Protein AF-A0A0K8RKK5-F1 (afdb_monomer)

InterPro domains:
  IPR006146 5'-Nucleotidase, conserved site [PS00785] (34-46)
  IPR029052 Metallo-dependent phosphatase-like [G3DSA:3.60.21.10] (23-80)
  IPR029052 Metallo-dependent phosphatase-like [SSF56300] (30-78)

Mean predicted aligned error: 14.0 Å

Sequence (81 aa):
MSCRTPDIMKSFFFWSLFAISSAASSSSEEVFNITVLHTNDIHSHFVQSDIRGANCSERKAKENKCYGGVPRIVTKVRKGN

Structure (mmCIF, N/CA/C/O backbone):
data_AF-A0A0K8RKK5-F1
#
_entry.id   AF-A0A0K8RKK5-F1
#
loop_
_atom_site.group_PDB
_atom_site.id
_atom_site.type_symbol
_atom_site.label_atom_id
_atom_site.label_alt_id
_atom_site.label_comp_id
_atom_site.label_asym_id
_atom_site.label_entity_id
_atom_site.label_seq_id
_atom_site.pdbx_PDB_ins_code
_atom_site.Cartn_x
_atom_site.Cartn_y
_atom_site.Cartn_z
_atom_site.occupancy
_atom_site.B_iso_or_equiv
_atom_site.auth_seq_id
_atom_site.auth_comp_id
_atom_site.auth_asym_id
_atom_site.auth_atom_id
_atom_site.pdbx_PDB_model_num
ATOM 1 N N . MET A 1 1 ? 59.438 12.254 -78.082 1.00 38.8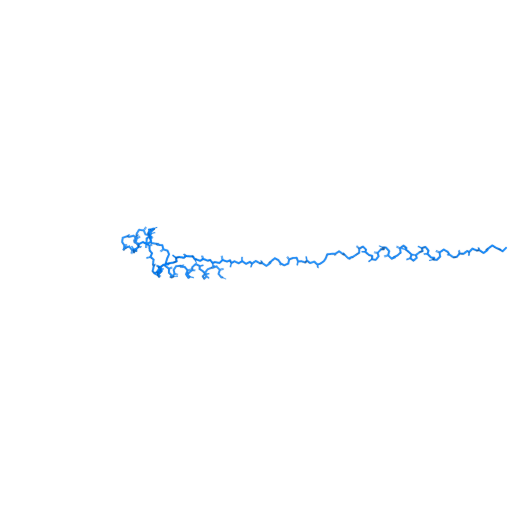1 1 MET A N 1
ATOM 2 C CA . MET A 1 1 ? 58.718 11.123 -77.461 1.00 38.81 1 MET A CA 1
ATOM 3 C C . MET A 1 1 ? 58.734 11.355 -75.954 1.00 38.81 1 MET A C 1
ATOM 5 O O . MET A 1 1 ? 59.768 11.146 -75.341 1.00 38.81 1 MET A O 1
ATOM 9 N N . SER A 1 2 ? 57.677 11.938 -75.386 1.00 39.75 2 SER A N 1
ATOM 10 C CA . SER A 1 2 ? 57.622 12.275 -73.956 1.00 39.75 2 SER A CA 1
ATOM 11 C C . SER A 1 2 ? 56.659 11.307 -73.275 1.00 39.75 2 SER A C 1
ATOM 13 O O . SER A 1 2 ? 55.468 11.313 -73.588 1.00 39.75 2 SER A O 1
ATOM 15 N N . CYS A 1 3 ? 57.181 10.426 -72.422 1.00 48.03 3 CYS A N 1
ATOM 16 C CA . CYS A 1 3 ? 56.382 9.467 -71.664 1.00 48.03 3 CYS A CA 1
ATOM 17 C C . CYS A 1 3 ? 55.604 10.214 -70.575 1.00 48.03 3 CYS A C 1
ATOM 19 O O . CYS A 1 3 ? 56.179 10.667 -69.588 1.00 48.03 3 CYS A O 1
ATOM 21 N N . ARG A 1 4 ? 54.290 10.351 -70.764 1.00 54.06 4 ARG A N 1
ATOM 22 C CA . ARG A 1 4 ? 53.361 10.850 -69.749 1.00 54.06 4 ARG A CA 1
ATOM 23 C C . ARG A 1 4 ? 52.909 9.639 -68.920 1.00 54.06 4 ARG A C 1
ATOM 25 O O . ARG A 1 4 ? 52.278 8.736 -69.461 1.00 54.06 4 ARG A O 1
ATOM 32 N N . THR A 1 5 ? 53.304 9.566 -67.652 1.00 57.06 5 THR A N 1
ATOM 33 C CA . THR A 1 5 ? 52.836 8.533 -66.711 1.00 57.06 5 THR A CA 1
ATOM 34 C C . THR A 1 5 ? 51.349 8.744 -66.381 1.00 57.06 5 THR A C 1
ATOM 36 O O . THR A 1 5 ? 50.857 9.869 -66.496 1.00 57.06 5 THR A O 1
ATOM 39 N N . PRO A 1 6 ? 50.592 7.690 -66.020 1.00 52.62 6 PRO A N 1
ATOM 40 C CA . PRO A 1 6 ? 49.137 7.766 -65.967 1.00 52.62 6 PRO A CA 1
ATOM 41 C C . PRO A 1 6 ? 48.643 8.421 -64.666 1.00 52.62 6 PRO A C 1
ATOM 43 O O . PRO A 1 6 ? 48.967 7.966 -63.570 1.00 52.62 6 PRO A O 1
ATOM 46 N N . ASP A 1 7 ? 47.761 9.420 -64.787 1.00 57.38 7 ASP A N 1
ATOM 47 C CA . ASP A 1 7 ? 46.975 10.059 -63.705 1.00 57.38 7 ASP A CA 1
ATOM 48 C C . ASP A 1 7 ? 45.958 9.106 -63.019 1.00 57.38 7 ASP A C 1
ATOM 50 O O . ASP A 1 7 ? 45.054 9.525 -62.299 1.00 57.38 7 ASP A O 1
ATOM 54 N N . ILE A 1 8 ? 46.104 7.793 -63.209 1.00 55.09 8 ILE A N 1
ATOM 55 C CA . ILE A 1 8 ? 45.147 6.764 -62.788 1.00 55.09 8 ILE A CA 1
ATOM 56 C C . ILE A 1 8 ? 45.195 6.504 -61.273 1.00 55.09 8 ILE A C 1
ATOM 58 O O . ILE A 1 8 ? 44.168 6.192 -60.678 1.00 55.09 8 ILE A O 1
ATOM 62 N N . MET A 1 9 ? 46.337 6.699 -60.603 1.00 54.97 9 MET A N 1
ATOM 63 C CA . MET A 1 9 ? 46.450 6.428 -59.157 1.00 54.97 9 MET A CA 1
ATOM 64 C C . MET A 1 9 ? 45.777 7.471 -58.254 1.00 54.97 9 MET A C 1
ATOM 66 O O . MET A 1 9 ? 45.452 7.160 -57.111 1.00 54.97 9 MET A O 1
ATOM 70 N N . LYS A 1 10 ? 45.539 8.699 -58.731 1.00 51.91 10 LYS A N 1
ATOM 71 C CA . LYS A 1 10 ? 44.925 9.754 -57.902 1.00 51.91 10 LYS A CA 1
ATOM 72 C C . LYS A 1 10 ? 43.411 9.588 -57.778 1.00 51.91 10 LYS A C 1
ATOM 74 O O . LYS A 1 10 ? 42.839 9.960 -56.761 1.00 51.91 10 LYS A O 1
ATOM 79 N N . SER A 1 11 ? 42.768 9.001 -58.789 1.00 51.59 11 SER A N 1
ATOM 80 C CA . SER A 1 11 ? 41.310 8.845 -58.832 1.00 51.59 11 SER A CA 1
ATOM 81 C C . SER A 1 11 ? 40.804 7.754 -57.880 1.00 51.59 11 SER A C 1
ATOM 83 O O . SER A 1 11 ? 39.757 7.926 -57.263 1.00 51.59 11 SER A O 1
ATOM 85 N N . PHE A 1 12 ? 41.581 6.687 -57.665 1.00 54.12 12 PHE A N 1
ATOM 86 C CA . PHE A 1 12 ? 41.208 5.615 -56.733 1.00 54.12 12 PHE A CA 1
ATOM 87 C C . PHE A 1 12 ? 41.325 6.011 -55.256 1.00 54.12 12 PHE A C 1
ATOM 89 O O . PHE A 1 12 ? 40.592 5.485 -54.422 1.00 54.12 12 PHE A O 1
ATOM 96 N N . PHE A 1 13 ? 42.201 6.963 -54.925 1.00 53.62 13 PHE A N 1
ATOM 97 C CA . PHE A 1 13 ? 42.397 7.404 -53.542 1.00 53.62 13 PHE A CA 1
ATOM 98 C C . PHE A 1 13 ? 41.274 8.333 -53.049 1.00 53.62 13 PHE A C 1
ATOM 100 O O . PHE A 1 13 ? 40.935 8.332 -51.871 1.00 53.62 13 PHE A O 1
ATOM 107 N N . PHE A 1 14 ? 40.642 9.086 -53.955 1.00 52.00 14 PHE A N 1
ATOM 108 C CA . PHE A 1 14 ? 39.526 9.974 -53.610 1.00 52.00 14 PHE A CA 1
ATOM 109 C C . PHE A 1 14 ? 38.186 9.247 -53.436 1.00 52.00 14 PHE A C 1
ATOM 111 O O . PHE A 1 14 ? 37.288 9.784 -52.792 1.00 52.00 14 PHE A O 1
ATOM 118 N N . TRP A 1 15 ? 38.040 8.027 -53.963 1.00 53.19 15 TRP A N 1
ATOM 119 C CA . TRP A 1 15 ? 36.789 7.269 -53.856 1.00 53.19 15 TRP A CA 1
ATOM 120 C C . TRP A 1 15 ? 36.704 6.411 -52.586 1.00 53.19 15 TRP A C 1
ATOM 122 O O . TRP A 1 15 ? 35.606 6.171 -52.088 1.00 53.19 15 TRP A O 1
ATOM 132 N N . SER A 1 16 ? 37.842 6.018 -51.996 1.00 53.78 16 SER A N 1
ATOM 133 C CA . SER A 1 16 ? 37.844 5.261 -50.733 1.00 53.78 16 SER A CA 1
ATOM 134 C C . SER A 1 16 ? 37.444 6.115 -49.523 1.00 53.78 16 SER A C 1
ATOM 136 O O . SER A 1 16 ? 36.813 5.608 -48.600 1.00 53.78 16 SER A O 1
ATOM 138 N N . LEU A 1 17 ? 37.726 7.423 -49.550 1.00 53.50 17 LEU A N 1
ATOM 139 C CA . LEU A 1 17 ? 37.349 8.359 -48.484 1.00 53.50 17 LEU A CA 1
ATOM 140 C C . LEU A 1 17 ? 35.838 8.647 -48.442 1.00 53.50 17 LEU A C 1
ATOM 142 O O . LEU A 1 17 ? 35.314 8.959 -47.378 1.00 53.50 17 LEU A O 1
ATOM 146 N N . PHE A 1 18 ? 35.120 8.493 -49.561 1.00 55.28 18 PHE A N 1
ATOM 147 C CA . PHE A 1 18 ? 33.668 8.713 -49.617 1.00 55.28 18 PHE A CA 1
ATOM 148 C C . PHE A 1 18 ? 32.865 7.525 -49.058 1.00 55.28 18 PHE A C 1
ATOM 150 O O . PHE A 1 18 ? 31.756 7.704 -48.563 1.00 55.28 18 PHE A O 1
ATOM 157 N N . ALA A 1 19 ? 33.434 6.314 -49.074 1.00 54.97 19 ALA A N 1
ATOM 158 C CA . ALA A 1 19 ? 32.771 5.104 -48.580 1.00 54.97 19 ALA A CA 1
ATOM 159 C C . ALA A 1 19 ? 32.787 4.965 -47.043 1.00 54.97 19 ALA A C 1
ATOM 161 O O . ALA A 1 19 ? 32.021 4.177 -46.493 1.00 54.97 19 ALA A O 1
ATOM 162 N N . ILE A 1 20 ? 33.636 5.724 -46.337 1.00 55.72 20 ILE A N 1
ATOM 163 C CA . ILE A 1 20 ? 33.794 5.622 -44.873 1.00 55.72 20 ILE A CA 1
ATOM 164 C C . ILE A 1 20 ? 32.835 6.576 -44.124 1.00 55.72 20 ILE A C 1
ATOM 166 O O . ILE A 1 20 ? 32.564 6.380 -42.942 1.00 55.72 20 ILE A O 1
ATOM 170 N N . SER A 1 21 ? 32.235 7.564 -44.801 1.00 57.97 21 SER A N 1
ATOM 171 C CA . SER A 1 21 ? 31.337 8.553 -44.173 1.00 57.97 21 SER A CA 1
ATOM 172 C C . SER A 1 21 ? 29.879 8.104 -43.988 1.00 57.97 21 SER A C 1
ATOM 174 O O . SER A 1 21 ? 29.080 8.880 -43.470 1.00 57.97 21 SER A O 1
ATOM 176 N N . SER A 1 22 ? 29.509 6.878 -44.372 1.00 58.47 22 SER A N 1
ATOM 177 C CA . SER A 1 22 ? 28.119 6.389 -44.263 1.00 58.47 22 SER A CA 1
ATOM 178 C C . SER A 1 22 ? 27.875 5.375 -43.142 1.00 58.47 22 SER A C 1
ATOM 180 O O . SER A 1 22 ? 26.771 4.851 -43.032 1.00 58.47 22 SER A O 1
ATOM 182 N N . ALA A 1 23 ? 28.848 5.124 -42.265 1.00 60.72 23 ALA A N 1
ATOM 183 C CA . ALA A 1 23 ? 28.607 4.358 -41.044 1.00 60.72 23 ALA A CA 1
ATOM 184 C C . ALA A 1 23 ? 28.055 5.276 -39.933 1.00 60.72 23 ALA A C 1
ATOM 186 O O . ALA A 1 23 ? 28.733 5.533 -38.943 1.00 60.72 23 ALA A O 1
ATOM 187 N N . ALA A 1 24 ? 26.840 5.809 -40.107 1.00 63.25 24 ALA A N 1
ATOM 188 C CA . ALA A 1 24 ? 26.143 6.548 -39.055 1.00 63.25 24 ALA A CA 1
ATOM 189 C C . ALA A 1 24 ? 24.826 5.865 -38.657 1.00 63.25 24 ALA A C 1
ATOM 191 O O . ALA A 1 24 ? 23.895 5.750 -39.449 1.00 63.25 24 ALA A O 1
ATOM 192 N N . SER A 1 25 ? 24.800 5.505 -37.371 1.00 59.75 25 SER A N 1
ATOM 193 C CA . SER A 1 25 ? 23.652 5.344 -36.476 1.00 59.75 25 SER A CA 1
ATOM 194 C C . SER A 1 25 ? 22.694 4.181 -36.726 1.00 59.75 25 SER A C 1
ATOM 196 O O . SER A 1 25 ? 21.697 4.302 -37.428 1.00 59.75 25 SER A O 1
ATOM 198 N N . SER A 1 26 ? 22.906 3.095 -35.981 1.00 64.50 26 SER A N 1
ATOM 199 C CA . SER A 1 26 ? 21.786 2.294 -35.490 1.00 64.50 26 SER A CA 1
ATOM 200 C C . SER A 1 26 ? 22.128 1.651 -34.150 1.00 64.50 26 SER A C 1
ATOM 202 O O . SER A 1 26 ? 22.646 0.542 -34.071 1.00 64.50 26 SER A O 1
ATOM 204 N N . SER A 1 27 ? 21.800 2.361 -33.081 1.00 62.59 27 SER A N 1
ATOM 205 C CA . SER A 1 27 ? 21.187 1.711 -31.935 1.00 62.59 27 SER A CA 1
ATOM 206 C C . SER A 1 27 ? 20.045 2.613 -31.506 1.00 62.59 27 SER A C 1
ATOM 208 O O . SER A 1 27 ? 20.254 3.657 -30.893 1.00 62.59 27 SER A O 1
ATOM 210 N N . SER A 1 28 ? 18.822 2.251 -31.885 1.00 65.38 28 SER A N 1
ATOM 211 C CA . SER A 1 28 ? 17.674 2.647 -31.082 1.00 65.38 28 SER A CA 1
ATOM 212 C C . SER A 1 28 ? 17.965 2.145 -29.671 1.00 65.38 28 SER A C 1
ATOM 214 O O . SER A 1 28 ? 17.961 0.933 -29.453 1.00 65.38 28 SER A O 1
ATOM 216 N N . GLU A 1 29 ? 18.317 3.038 -28.746 1.00 68.88 29 GLU A N 1
ATOM 217 C CA . GLU A 1 29 ? 18.395 2.665 -27.339 1.00 68.88 29 GLU A CA 1
ATOM 218 C C . GLU A 1 29 ? 16.979 2.300 -26.903 1.00 68.88 29 GLU A C 1
ATOM 220 O O . GLU A 1 29 ? 16.135 3.160 -26.649 1.00 68.88 29 GLU A O 1
ATOM 225 N N . GLU A 1 30 ? 16.681 1.005 -26.925 1.00 75.19 30 GLU A N 1
ATOM 226 C CA . GLU A 1 30 ? 15.461 0.476 -26.351 1.00 75.19 30 GLU A CA 1
ATOM 227 C C . GLU A 1 30 ? 15.562 0.673 -24.838 1.00 75.19 30 GLU A C 1
ATOM 229 O O . GLU A 1 30 ? 16.282 -0.036 -24.133 1.00 75.19 30 GLU A O 1
ATOM 234 N N . VAL A 1 31 ? 14.889 1.708 -24.340 1.00 83.50 31 VAL A N 1
ATOM 235 C CA . VAL A 1 31 ? 14.859 2.011 -22.912 1.00 83.50 31 VAL A CA 1
ATOM 236 C C . VAL A 1 31 ? 14.009 0.952 -22.218 1.00 83.50 31 VAL A C 1
ATOM 238 O O . VAL A 1 31 ? 12.784 0.928 -22.350 1.00 83.50 31 VAL A O 1
ATOM 241 N N . PHE A 1 32 ? 14.661 0.080 -21.451 1.00 88.38 32 PHE A N 1
ATOM 242 C CA . PHE A 1 32 ? 13.968 -0.898 -20.623 1.00 88.38 32 PHE A CA 1
ATOM 243 C C . PHE A 1 32 ? 13.342 -0.213 -19.402 1.00 88.38 32 PHE A C 1
ATOM 245 O O . PHE A 1 32 ? 14.029 0.172 -18.454 1.00 88.38 32 PHE A O 1
ATOM 252 N N . ASN A 1 33 ? 12.019 -0.060 -19.423 1.00 91.00 33 ASN A N 1
ATOM 253 C CA . ASN A 1 33 ? 11.267 0.525 -18.318 1.00 91.00 33 ASN A CA 1
ATOM 254 C C . ASN A 1 33 ? 10.919 -0.538 -17.270 1.00 91.00 33 ASN A C 1
ATOM 256 O O . ASN A 1 33 ? 10.156 -1.465 -17.539 1.00 91.00 33 ASN A O 1
ATOM 260 N N . ILE A 1 34 ? 11.431 -0.366 -16.050 1.00 93.50 34 ILE A N 1
ATOM 261 C CA . ILE A 1 34 ? 11.143 -1.237 -14.904 1.00 93.50 34 ILE A CA 1
ATOM 262 C C . ILE A 1 34 ? 10.272 -0.484 -13.905 1.00 93.50 34 ILE A C 1
ATOM 264 O O . ILE A 1 34 ? 10.614 0.617 -13.480 1.00 93.50 34 ILE A O 1
ATOM 268 N N . THR A 1 35 ? 9.184 -1.114 -13.460 1.00 93.56 35 THR A N 1
ATOM 269 C CA . THR A 1 35 ? 8.399 -0.644 -12.311 1.00 93.56 3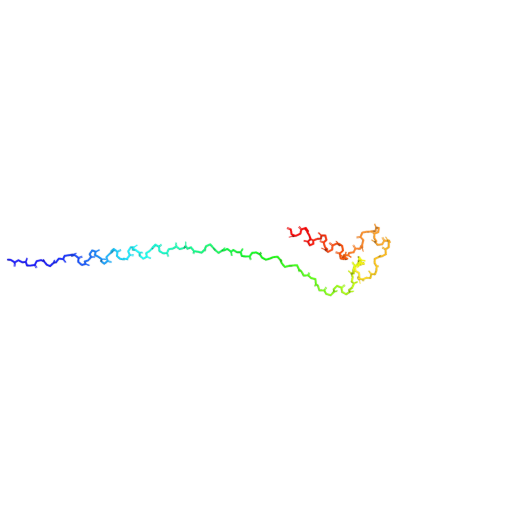5 THR A CA 1
ATOM 270 C C . THR A 1 35 ? 8.649 -1.560 -11.119 1.00 93.56 35 THR A C 1
ATOM 272 O O . THR A 1 35 ? 8.270 -2.729 -11.141 1.00 93.56 35 T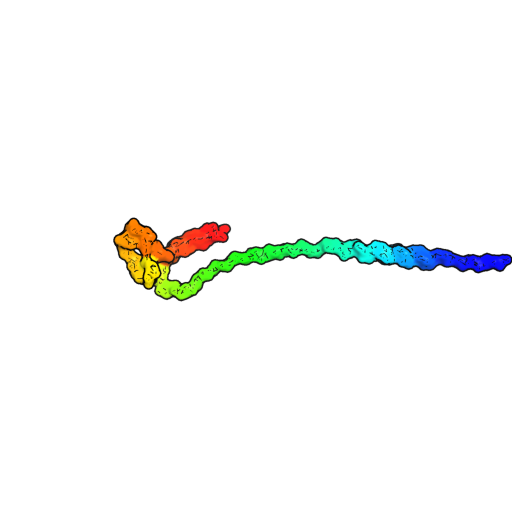HR A O 1
ATOM 275 N N . VAL A 1 36 ? 9.287 -1.036 -10.070 1.00 94.88 36 VAL A N 1
ATOM 276 C CA . VAL A 1 36 ? 9.560 -1.783 -8.833 1.00 94.88 36 VAL A CA 1
ATOM 277 C C . VAL A 1 36 ? 8.553 -1.382 -7.763 1.00 94.88 36 VAL A C 1
ATOM 279 O O . VAL A 1 36 ? 8.494 -0.226 -7.349 1.00 94.88 36 VAL A O 1
ATOM 282 N N . LEU A 1 37 ? 7.773 -2.352 -7.289 1.00 96.38 37 LEU A N 1
ATOM 283 C CA . LEU A 1 37 ? 6.901 -2.204 -6.126 1.00 96.38 37 LEU A CA 1
ATOM 284 C C . LEU A 1 37 ? 7.551 -2.923 -4.944 1.00 96.38 37 LEU A C 1
ATOM 286 O O . LEU A 1 37 ? 7.894 -4.098 -5.058 1.00 96.38 37 LEU A O 1
ATOM 290 N N . HIS A 1 38 ? 7.706 -2.246 -3.808 1.00 96.94 38 HIS A N 1
ATOM 291 C CA . HIS A 1 38 ? 8.278 -2.847 -2.605 1.00 96.94 38 HIS A CA 1
ATOM 292 C C . HIS A 1 38 ? 7.475 -2.480 -1.353 1.00 96.94 38 HIS A C 1
ATOM 294 O O . HIS A 1 38 ? 6.831 -1.434 -1.283 1.00 96.94 38 HIS A O 1
ATOM 300 N N . THR A 1 39 ? 7.534 -3.354 -0.352 1.00 96.12 39 THR A N 1
ATOM 301 C CA . THR A 1 39 ? 7.066 -3.106 1.016 1.00 96.12 39 THR A CA 1
ATOM 302 C C . THR A 1 39 ? 8.142 -3.594 1.972 1.00 96.12 39 THR A C 1
ATOM 304 O O . THR A 1 39 ? 8.717 -4.654 1.730 1.00 96.12 39 THR A O 1
ATOM 307 N N . ASN A 1 40 ? 8.382 -2.884 3.065 1.00 97.00 40 ASN A N 1
ATOM 308 C CA . ASN A 1 40 ? 9.211 -3.364 4.169 1.00 97.00 40 ASN A CA 1
ATOM 309 C C . ASN A 1 40 ? 8.384 -3.411 5.460 1.00 97.00 40 ASN A C 1
ATOM 311 O O . ASN A 1 40 ? 7.370 -2.723 5.569 1.00 97.00 40 ASN A O 1
ATOM 315 N N . ASP A 1 41 ? 8.801 -4.265 6.397 1.00 96.12 41 ASP A N 1
ATOM 316 C CA . ASP A 1 41 ? 8.309 -4.292 7.782 1.00 96.12 41 ASP A CA 1
ATOM 317 C C . ASP A 1 41 ? 6.782 -4.339 7.941 1.00 96.12 41 ASP A C 1
ATOM 319 O O . ASP A 1 41 ? 6.201 -3.702 8.814 1.00 96.12 41 ASP A O 1
ATOM 323 N N . ILE A 1 42 ? 6.105 -5.156 7.125 1.00 94.81 42 ILE A N 1
ATOM 324 C CA . ILE A 1 42 ? 4.647 -5.349 7.231 1.00 94.81 42 ILE A CA 1
ATOM 325 C C . ILE A 1 42 ? 4.222 -5.873 8.611 1.00 94.81 42 ILE A C 1
ATOM 327 O O . ILE A 1 42 ? 3.064 -5.701 8.978 1.00 94.81 42 ILE A O 1
ATOM 331 N N . HIS A 1 43 ? 5.133 -6.511 9.358 1.00 96.44 43 HIS A N 1
ATOM 332 C CA . HIS A 1 43 ? 4.933 -6.931 10.752 1.00 96.44 43 HIS A CA 1
ATOM 333 C C . HIS A 1 43 ? 3.550 -7.560 11.010 1.00 96.44 43 H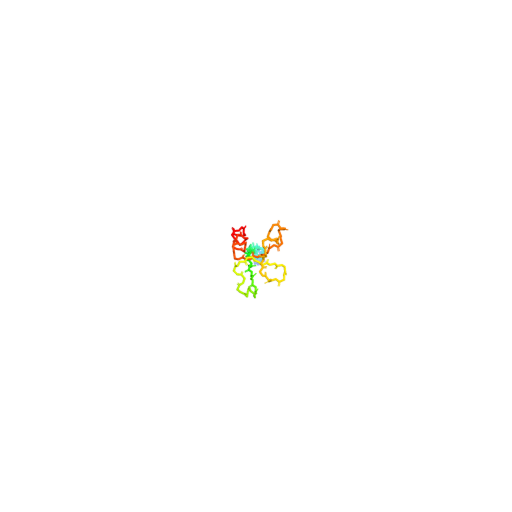IS A C 1
ATOM 335 O O . HIS A 1 43 ? 2.843 -7.219 11.953 1.00 96.44 43 HIS A O 1
ATOM 341 N N . SER A 1 44 ? 3.149 -8.493 10.140 1.00 96.25 44 SER A N 1
ATOM 342 C CA . SER A 1 44 ? 1.883 -9.233 10.248 1.00 96.25 44 SER A CA 1
ATOM 343 C C . SER A 1 44 ? 0.604 -8.382 10.164 1.00 96.25 44 SER A C 1
ATOM 345 O O . SER A 1 44 ? -0.468 -8.842 10.565 1.00 96.25 44 SER A O 1
ATOM 347 N N . HIS A 1 45 ? 0.654 -7.179 9.583 1.00 96.88 45 HIS A N 1
ATOM 348 C CA . HIS A 1 45 ? -0.536 -6.387 9.247 1.00 96.88 45 HIS A CA 1
ATOM 349 C C . HIS A 1 45 ? -1.298 -6.969 8.042 1.00 96.88 45 HIS A C 1
ATOM 351 O O . HIS A 1 45 ? -1.354 -6.390 6.954 1.00 96.88 45 HIS A O 1
ATOM 357 N N . PHE A 1 46 ? -1.903 -8.144 8.240 1.00 97.12 46 PHE A N 1
ATOM 358 C CA . PHE A 1 46 ? -2.734 -8.813 7.236 1.00 97.12 46 PHE A CA 1
ATOM 359 C C . PHE A 1 46 ? -4.024 -8.033 6.951 1.00 97.12 46 PHE A C 1
ATOM 361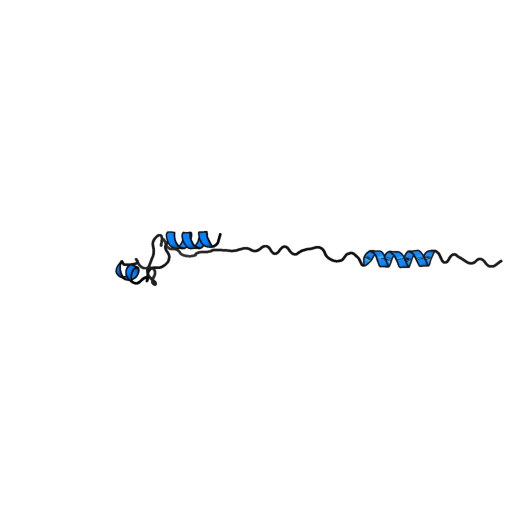 O O . PHE A 1 46 ? -4.422 -7.868 5.795 1.00 97.12 46 PHE A O 1
ATOM 368 N N . VAL A 1 47 ? -4.661 -7.527 8.008 1.00 97.06 47 VAL A N 1
ATOM 369 C CA . VAL A 1 47 ? -5.854 -6.674 7.949 1.00 97.06 47 VAL A CA 1
ATOM 370 C C . VAL A 1 47 ? -5.473 -5.197 8.041 1.00 97.06 47 VAL A C 1
ATOM 372 O O . VAL A 1 47 ? -4.319 -4.851 8.275 1.00 97.06 47 VAL A O 1
ATOM 375 N N . GLN A 1 48 ? -6.446 -4.315 7.822 1.00 97.75 48 GLN A N 1
ATOM 376 C CA . GLN A 1 48 ? -6.234 -2.875 7.941 1.00 97.75 48 GLN A CA 1
ATOM 377 C C . GLN A 1 48 ? -5.899 -2.451 9.379 1.00 97.75 48 GLN A C 1
ATOM 379 O O . GLN A 1 48 ? -6.471 -2.967 10.344 1.00 97.75 48 GLN A O 1
ATOM 384 N N . SER A 1 49 ? -5.052 -1.436 9.493 1.00 97.81 49 SER A N 1
ATOM 385 C CA . SER A 1 49 ? -4.606 -0.856 10.762 1.00 97.81 49 SER A CA 1
ATOM 386 C C . SER A 1 49 ? -4.974 0.621 10.829 1.00 97.81 49 SER A C 1
ATOM 388 O O . SER A 1 49 ? -5.316 1.240 9.820 1.00 97.81 49 SER A O 1
ATOM 390 N N . ASP A 1 50 ? -4.928 1.210 12.017 1.00 97.44 50 ASP A N 1
ATOM 391 C CA . ASP A 1 50 ? -4.988 2.664 12.134 1.00 97.44 50 ASP A CA 1
ATOM 392 C C . ASP A 1 50 ? -3.641 3.324 11.773 1.00 97.44 50 ASP A C 1
ATOM 394 O O . ASP A 1 50 ? -2.659 2.656 11.456 1.00 97.44 50 ASP A O 1
ATOM 398 N N . ILE A 1 51 ? -3.587 4.659 11.827 1.00 96.44 51 ILE A N 1
ATOM 399 C CA . ILE A 1 51 ? -2.381 5.440 11.494 1.00 96.44 51 ILE A CA 1
ATOM 400 C C . ILE A 1 51 ? -1.156 5.114 12.368 1.00 96.44 51 ILE A C 1
ATOM 402 O O . ILE A 1 51 ? -0.034 5.423 11.988 1.00 96.44 51 ILE A O 1
ATOM 406 N N . ARG A 1 52 ? -1.355 4.513 13.546 1.00 95.94 52 ARG A N 1
ATOM 407 C CA . ARG A 1 52 ? -0.283 4.141 14.479 1.00 95.94 52 ARG A CA 1
ATOM 408 C C . ARG A 1 52 ? 0.106 2.666 14.354 1.00 95.94 52 ARG A C 1
ATOM 410 O O . ARG A 1 52 ? 0.873 2.186 15.179 1.00 95.94 52 ARG A O 1
ATOM 417 N N . GLY A 1 53 ? -0.444 1.943 13.376 1.00 95.00 53 GLY A N 1
ATOM 418 C CA . GLY A 1 53 ? -0.235 0.503 13.229 1.00 95.00 53 GLY A CA 1
ATOM 419 C C . GLY A 1 53 ? -1.004 -0.335 14.254 1.00 95.00 53 GLY A C 1
ATOM 420 O O . GLY A 1 53 ? -0.798 -1.537 14.329 1.00 95.00 53 GLY A O 1
ATOM 421 N N . ALA A 1 54 ? -1.907 0.250 15.043 1.00 95.31 54 ALA A N 1
ATOM 422 C CA . ALA A 1 54 ? -2.747 -0.530 15.946 1.00 95.31 54 ALA A CA 1
ATOM 423 C C . ALA A 1 54 ? -3.975 -1.087 15.207 1.00 95.31 54 ALA A C 1
ATOM 425 O O . ALA A 1 54 ? -4.265 -0.724 14.062 1.00 95.31 54 ALA A O 1
ATOM 426 N N . ASN A 1 55 ? -4.736 -1.948 15.886 1.00 97.00 55 ASN A N 1
ATOM 427 C CA . ASN A 1 55 ? -5.992 -2.474 15.356 1.00 97.00 55 ASN A CA 1
ATOM 428 C C . ASN A 1 55 ? -6.927 -1.336 14.933 1.00 97.00 55 ASN A C 1
ATOM 430 O O . ASN A 1 55 ? -7.206 -0.416 15.712 1.00 97.00 55 ASN A O 1
ATOM 434 N N . CYS A 1 56 ? -7.462 -1.414 13.713 1.00 97.75 56 CYS A N 1
ATOM 435 C CA . CYS A 1 56 ? -8.447 -0.435 13.290 1.00 97.75 56 CYS A CA 1
ATOM 436 C C . CYS A 1 56 ? -9.814 -0.728 13.922 1.00 97.75 56 CYS A C 1
ATOM 438 O O . CYS A 1 56 ? -10.450 -1.732 13.608 1.00 97.75 56 CYS A O 1
ATOM 440 N N . SER A 1 57 ? -10.278 0.159 14.804 1.00 97.38 57 SER A N 1
ATOM 441 C CA . SER A 1 57 ? -11.600 0.035 15.422 1.00 97.38 57 SER A CA 1
ATOM 442 C C . SER A 1 57 ? -12.723 0.381 14.446 1.00 97.38 57 SER A C 1
ATOM 444 O O . SER A 1 57 ? -12.532 1.155 13.507 1.00 97.38 57 SER A O 1
ATOM 446 N N . GLU A 1 58 ? -13.935 -0.109 14.712 1.00 97.56 58 GLU A N 1
ATOM 447 C CA . GLU A 1 58 ? -15.110 0.204 13.888 1.00 97.56 58 GLU A CA 1
ATOM 448 C C . GLU A 1 58 ? -15.367 1.707 13.755 1.00 97.56 58 GLU A C 1
ATOM 450 O O . GLU A 1 58 ? -15.721 2.184 12.680 1.00 97.56 58 GLU A O 1
ATOM 455 N N . ARG A 1 59 ? -15.153 2.478 14.830 1.00 98.06 59 ARG A N 1
ATOM 456 C CA . ARG A 1 59 ? -15.275 3.940 14.784 1.00 98.06 59 ARG A CA 1
ATOM 457 C C . ARG A 1 59 ? -14.298 4.540 13.771 1.00 98.06 59 ARG A C 1
ATOM 459 O O . ARG A 1 59 ? -14.695 5.359 12.951 1.00 98.06 59 ARG A O 1
ATOM 466 N N . LYS A 1 60 ? -13.033 4.103 13.792 1.00 97.81 60 LYS A N 1
ATOM 467 C CA . LYS A 1 60 ? -12.022 4.564 12.829 1.00 97.81 60 LYS A CA 1
ATOM 468 C C . LYS A 1 60 ? -12.346 4.100 11.410 1.00 97.81 60 LYS A C 1
ATOM 470 O O . LYS A 1 60 ? -12.146 4.875 10.483 1.00 97.81 60 LYS A O 1
ATOM 475 N N . ALA A 1 61 ? -12.896 2.899 11.239 1.00 97.06 61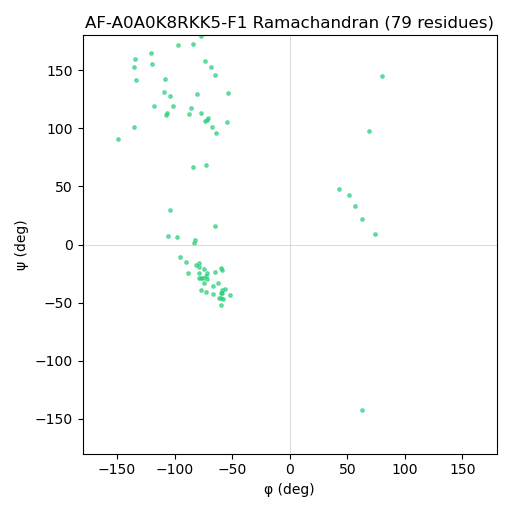 ALA A N 1
ATOM 476 C CA . ALA A 1 61 ? -13.360 2.414 9.941 1.00 97.06 61 ALA A CA 1
ATOM 477 C C . ALA A 1 61 ? -14.485 3.287 9.370 1.00 97.06 61 ALA A C 1
ATOM 479 O O . ALA A 1 61 ? -14.392 3.714 8.222 1.00 97.06 61 ALA A O 1
ATOM 480 N N . LYS A 1 62 ? -15.490 3.632 10.187 1.00 98.06 62 LYS A N 1
ATOM 481 C CA . LYS A 1 62 ? -16.588 4.541 9.806 1.00 98.06 62 LYS A CA 1
ATOM 482 C C . LYS A 1 62 ? -16.092 5.951 9.468 1.00 98.06 62 LYS A C 1
ATOM 484 O O . LYS A 1 62 ? -16.633 6.595 8.580 1.00 98.06 62 LYS A O 1
ATOM 489 N N . GLU A 1 63 ? -15.035 6.409 10.137 1.00 97.94 63 GLU A N 1
AT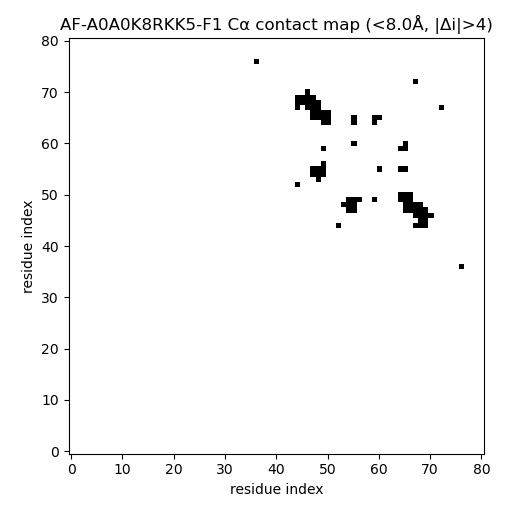OM 490 C CA . GLU A 1 63 ? -14.367 7.688 9.857 1.00 97.94 63 GLU A CA 1
ATOM 491 C C . GLU A 1 63 ? -13.360 7.623 8.688 1.00 97.94 63 GLU A C 1
ATOM 493 O O . GLU A 1 63 ? -12.672 8.610 8.436 1.00 97.94 63 GLU A O 1
ATOM 498 N N . ASN A 1 64 ? -13.231 6.489 7.984 1.00 97.25 64 ASN A N 1
ATOM 499 C CA . ASN A 1 64 ? -12.229 6.265 6.928 1.00 97.25 64 ASN A CA 1
ATOM 500 C C . ASN A 1 64 ? -10.767 6.465 7.384 1.00 97.25 64 ASN A C 1
ATOM 502 O O . ASN A 1 64 ? -9.901 6.865 6.607 1.00 97.25 64 ASN A O 1
ATOM 506 N N . LYS A 1 65 ? -10.471 6.145 8.646 1.00 98.06 65 LYS A N 1
ATOM 507 C CA . LYS A 1 65 ? -9.137 6.231 9.272 1.00 98.06 65 LYS A CA 1
ATOM 508 C C . LYS A 1 65 ? -8.463 4.862 9.436 1.00 98.06 65 LYS A C 1
ATOM 510 O O . LYS A 1 65 ? -7.692 4.666 10.377 1.00 98.06 65 LYS A O 1
ATOM 515 N N . CYS A 1 66 ? -8.775 3.920 8.545 1.00 98.12 66 CYS A N 1
ATOM 516 C CA . CYS A 1 66 ? -8.069 2.646 8.426 1.00 98.12 66 CYS A CA 1
ATOM 517 C C . CYS A 1 66 ? -7.227 2.614 7.151 1.00 98.12 66 CYS A C 1
ATOM 519 O O . CYS A 1 66 ? -7.668 3.061 6.088 1.00 98.12 66 CYS A O 1
ATOM 521 N N . TYR A 1 67 ? -6.050 2.012 7.245 1.00 97.44 67 TYR A N 1
ATOM 522 C CA . TYR A 1 67 ? -5.029 2.026 6.209 1.00 97.44 67 TYR A CA 1
ATOM 523 C C . TYR A 1 67 ? -4.452 0.629 5.991 1.00 97.44 67 TYR A C 1
ATOM 525 O O . TYR A 1 67 ? -4.539 -0.247 6.852 1.00 97.44 67 TYR A O 1
ATOM 533 N N . GLY A 1 68 ? -3.845 0.432 4.822 1.00 96.94 68 GLY A N 1
ATOM 534 C CA . GLY A 1 68 ? -3.137 -0.802 4.498 1.00 96.94 68 GLY A CA 1
ATOM 535 C C . GLY A 1 68 ? -4.034 -2.042 4.480 1.00 96.94 68 GLY A C 1
ATOM 536 O O . GLY A 1 68 ? -5.180 -1.995 4.016 1.00 96.94 68 GLY A O 1
ATOM 537 N N . GLY A 1 69 ? -3.467 -3.149 4.959 1.00 97.19 69 GLY A N 1
ATOM 538 C CA . GLY A 1 69 ? -4.018 -4.493 4.842 1.00 97.19 69 GLY A CA 1
ATOM 539 C C . GLY A 1 69 ? -3.754 -5.118 3.471 1.00 97.19 69 GLY A C 1
ATOM 540 O O . GLY A 1 69 ? -3.800 -4.449 2.430 1.00 97.19 69 GLY A O 1
ATOM 541 N N . VAL A 1 70 ? -3.529 -6.432 3.466 1.00 97.56 70 VAL A N 1
ATOM 542 C CA . VAL A 1 70 ? -3.246 -7.227 2.260 1.00 97.56 70 VAL A CA 1
ATOM 543 C C . VAL A 1 70 ? -4.293 -7.016 1.157 1.00 97.56 70 VAL A C 1
ATOM 545 O O . VAL A 1 70 ? -3.882 -6.784 0.019 1.00 97.56 70 VAL A O 1
ATOM 548 N N . PRO A 1 71 ? -5.619 -6.980 1.426 1.00 97.44 71 PRO A N 1
ATOM 549 C CA . PRO A 1 71 ? -6.608 -6.773 0.365 1.00 97.44 71 PRO A CA 1
ATOM 550 C C . PRO A 1 71 ? -6.427 -5.451 -0.395 1.00 97.44 71 PRO A C 1
ATOM 552 O O . PRO A 1 71 ? -6.570 -5.400 -1.621 1.00 97.44 71 PRO A O 1
ATOM 555 N N . ARG A 1 72 ? -6.077 -4.370 0.314 1.00 97.12 72 ARG A N 1
ATOM 556 C CA . ARG A 1 72 ? -5.912 -3.039 -0.285 1.00 97.12 72 ARG A CA 1
ATOM 557 C C . ARG A 1 72 ? -4.590 -2.934 -1.044 1.00 97.12 72 ARG A C 1
ATOM 559 O O . ARG A 1 72 ? -4.571 -2.374 -2.140 1.00 97.12 72 ARG A O 1
ATOM 566 N N . ILE A 1 73 ? -3.524 -3.526 -0.500 1.00 96.81 73 ILE A N 1
ATOM 567 C CA . ILE A 1 73 ? -2.220 -3.632 -1.169 1.00 96.81 73 ILE A CA 1
ATOM 568 C C . ILE A 1 73 ? -2.377 -4.403 -2.485 1.00 96.81 73 ILE A C 1
ATOM 570 O O . ILE A 1 73 ? -2.053 -3.868 -3.542 1.00 96.81 73 ILE A O 1
ATOM 574 N N . VAL A 1 74 ? -2.983 -5.596 -2.453 1.00 96.88 74 VAL A N 1
ATOM 575 C CA . VAL A 1 74 ? -3.231 -6.421 -3.651 1.00 96.88 74 VAL A CA 1
ATOM 576 C C . VAL A 1 74 ? -4.082 -5.678 -4.680 1.00 96.88 74 VAL A C 1
ATOM 578 O O . VAL A 1 74 ? -3.781 -5.719 -5.871 1.00 96.88 74 VAL A O 1
ATOM 581 N N . THR A 1 75 ? -5.113 -4.952 -4.241 1.00 97.69 75 THR A N 1
ATOM 582 C CA . THR A 1 75 ? -5.936 -4.130 -5.142 1.00 97.69 75 THR A CA 1
ATOM 583 C C . THR A 1 75 ? -5.099 -3.074 -5.860 1.00 97.69 75 THR A C 1
ATOM 585 O O . THR A 1 75 ? -5.294 -2.847 -7.052 1.00 97.69 75 THR A O 1
ATOM 588 N N . LYS A 1 76 ? -4.169 -2.412 -5.160 1.00 96.44 76 LYS A N 1
ATOM 589 C CA . LYS A 1 76 ? -3.325 -1.380 -5.769 1.00 96.44 76 LYS A CA 1
ATOM 590 C C . LYS A 1 76 ? -2.266 -1.978 -6.695 1.00 96.44 76 LYS A C 1
ATOM 592 O O . LYS A 1 76 ? -2.092 -1.440 -7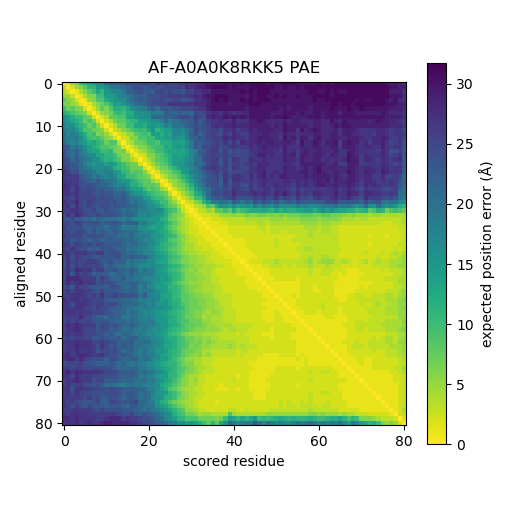.783 1.00 96.44 76 LYS A O 1
ATOM 597 N N . VAL A 1 77 ? -1.637 -3.088 -6.305 1.00 96.44 77 VAL A N 1
ATOM 598 C CA . VAL A 1 77 ? -0.675 -3.826 -7.146 1.00 96.44 77 VAL A CA 1
ATOM 599 C C . VAL A 1 77 ? -1.334 -4.260 -8.456 1.00 96.44 77 VAL A C 1
ATOM 601 O O . VAL A 1 77 ? -0.807 -3.986 -9.525 1.00 96.44 77 VAL A O 1
ATOM 604 N N . ARG A 1 78 ? -2.544 -4.830 -8.396 1.00 96.00 78 ARG A N 1
ATOM 605 C CA . ARG A 1 78 ? -3.290 -5.266 -9.590 1.00 96.00 78 ARG A CA 1
ATOM 606 C C . ARG A 1 78 ? -3.707 -4.137 -10.534 1.00 96.00 78 ARG A C 1
ATOM 608 O O . ARG A 1 78 ? -3.958 -4.423 -11.689 1.00 96.00 78 ARG A O 1
ATOM 615 N N . LYS A 1 79 ? -3.822 -2.894 -10.053 1.00 93.38 79 LYS A N 1
ATOM 616 C CA . LYS A 1 79 ? -4.108 -1.716 -10.898 1.00 93.38 79 LYS A CA 1
ATOM 617 C C . LYS A 1 79 ? -2.865 -1.164 -11.603 1.00 93.38 79 LYS A C 1
ATOM 619 O O . LYS A 1 79 ? -3.011 -0.287 -12.444 1.00 93.38 79 LYS A O 1
ATOM 624 N N . GLY A 1 80 ? -1.6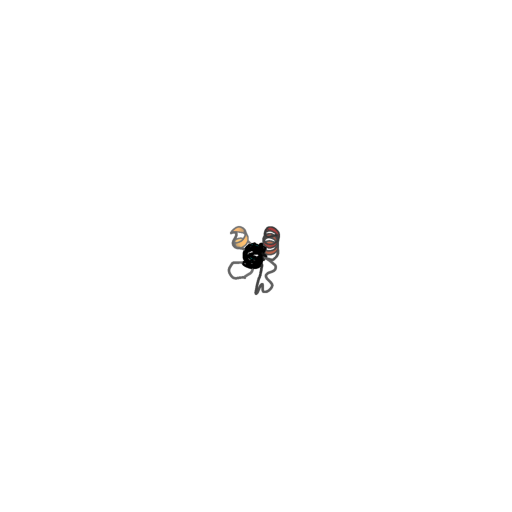76 -1.533 -11.127 1.00 74.31 80 GLY A N 1
ATOM 625 C CA . GLY A 1 80 ? -0.397 -1.103 -11.694 1.00 74.31 80 GLY A CA 1
ATOM 626 C C . GLY A 1 80 ? 0.193 -2.097 -12.696 1.00 74.31 80 GLY A C 1
ATOM 627 O O . GLY A 1 80 ? 1.154 -1.737 -13.365 1.00 74.31 80 GLY A O 1
ATOM 628 N N . ASN A 1 81 ? -0.376 -3.305 -12.776 1.00 54.41 81 ASN A N 1
ATOM 629 C CA . ASN A 1 81 ? -0.281 -4.182 -13.945 1.00 54.41 81 ASN A CA 1
ATOM 630 C C . ASN A 1 81 ? -1.334 -3.776 -14.977 1.00 54.41 81 ASN A C 1
ATOM 632 O O . ASN A 1 81 ? -1.091 -4.046 -16.169 1.00 54.41 81 ASN A O 1
#

Organism: Ixodes ricinus (NCBI:txid34613)

Foldseek 3Di:
DDDDDDPVVVVVVVVVVVVVVPPDDDDPPPDDDDDDDDDPDCVPQQDWAAPVRHRQDPVCVVVVRTDDHPVVVVVVVVVVD

Secondary structure (DSSP, 8-state):
------THHHHHHHHHTTSSTT--------------------TT--S-B-TTSSB--HHHHHTT--B--HHHHHHHHHTT-

pLDDT: mean 80.54, std 20.0, range [38.81, 98.12]

Radius of gyration: 36.18 Å; Cα contacts (8 Å, |Δi|>4): 42; chains: 1; bounding box: 75×22×93 Å

Solvent-accessible surface area (backbone atoms only — not comparable to full-atom values): 5534 Å² total; per-residue (Å²): 141,81,90,78,79,77,80,65,71,64,61,62,60,63,55,60,63,64,70,65,75,71,84,72,86,87,74,83,79,78,79,82,85,80,86,88,86,86,85,76,87,63,84,83,50,58,56,50,17,26,95,83,70,42,83,47,47,70,70,37,50,77,69,67,48,50,43,72,17,48,72,52,50,52,53,52,55,63,72,76,106